Protein AF-A0AAY4CNG7-F1 (afdb_monomer_lite)

pLDDT: mean 75.47, std 15.83, range [42.84, 98.06]

Structure (mmCIF, N/CA/C/O backbone):
data_AF-A0AAY4CNG7-F1
#
_entry.id   AF-A0AAY4CNG7-F1
#
loop_
_atom_site.group_PDB
_atom_site.id
_atom_site.type_symbol
_atom_site.label_atom_id
_atom_site.label_alt_id
_atom_site.label_comp_id
_atom_site.label_asym_id
_atom_site.label_entity_id
_atom_site.label_seq_id
_atom_site.pdbx_PDB_ins_code
_atom_site.Cartn_x
_atom_site.Cartn_y
_atom_site.Cartn_z
_atom_site.occupancy
_atom_site.B_iso_or_equiv
_atom_site.auth_seq_id
_atom_site.auth_comp_id
_atom_site.auth_asym_id
_atom_site.auth_atom_id
_ato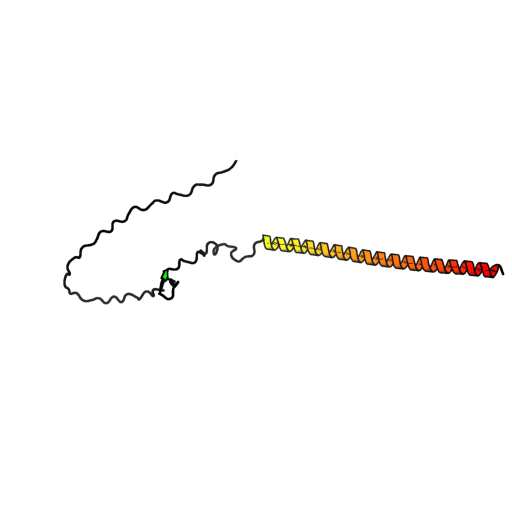m_site.pdbx_PDB_model_num
ATOM 1 N N . MET A 1 1 ? -23.372 29.325 22.671 1.00 48.62 1 MET A N 1
ATOM 2 C CA . MET A 1 1 ? -24.063 29.203 23.973 1.00 48.62 1 MET A CA 1
ATOM 3 C C . MET A 1 1 ? -23.466 28.013 24.709 1.00 48.62 1 MET A C 1
ATOM 5 O O . MET A 1 1 ? -23.531 26.915 24.176 1.00 48.62 1 MET A O 1
ATOM 9 N N . TYR A 1 2 ? -22.812 28.218 25.854 1.00 42.84 2 TYR A N 1
ATOM 10 C CA . TYR A 1 2 ? -22.235 27.122 26.646 1.00 42.84 2 TYR A CA 1
ATOM 11 C C . TYR A 1 2 ? -23.256 26.639 27.681 1.00 42.84 2 TYR A C 1
ATOM 13 O O . TYR A 1 2 ? -23.710 27.424 28.511 1.00 42.84 2 TYR A O 1
ATOM 21 N N . VAL A 1 3 ? -23.614 25.354 27.632 1.00 58.59 3 VAL A N 1
ATOM 22 C CA . VAL A 1 3 ? -24.512 24.714 28.605 1.00 58.59 3 VAL A CA 1
ATOM 23 C C . VAL A 1 3 ? -23.664 24.169 29.754 1.00 58.59 3 VAL A C 1
ATOM 25 O O . VAL A 1 3 ? -22.768 23.356 29.531 1.00 58.59 3 VAL A O 1
ATOM 28 N N . ARG A 1 4 ? -23.909 24.638 30.985 1.00 57.22 4 ARG A N 1
ATOM 29 C CA . ARG A 1 4 ? -23.216 24.124 32.177 1.00 57.22 4 ARG A CA 1
ATOM 30 C C . ARG A 1 4 ? -23.668 22.689 32.479 1.00 57.22 4 ARG A C 1
ATOM 32 O O . ARG A 1 4 ? -24.872 22.431 32.455 1.00 57.22 4 ARG A O 1
ATOM 39 N N . PRO A 1 5 ? -22.743 21.775 32.814 1.00 68.94 5 PRO A N 1
ATOM 40 C CA . PRO A 1 5 ? -23.107 20.438 33.260 1.00 68.94 5 PRO A CA 1
ATOM 41 C C . PRO A 1 5 ? -23.786 20.487 34.644 1.00 68.94 5 PRO A C 1
ATOM 43 O O . PRO A 1 5 ? -23.486 21.381 35.443 1.00 68.94 5 PRO A O 1
ATOM 46 N N . PRO A 1 6 ? -24.698 19.542 34.941 1.00 71.12 6 PRO A N 1
ATOM 47 C CA . PRO A 1 6 ? -25.401 19.493 36.218 1.00 71.12 6 PRO A CA 1
ATOM 48 C C . PRO A 1 6 ? -24.439 19.175 37.368 1.00 71.12 6 PRO A C 1
ATOM 50 O O . PRO A 1 6 ? -23.535 18.346 37.241 1.00 71.12 6 PRO A O 1
ATOM 53 N N . THR A 1 7 ? -24.642 19.837 38.506 1.00 69.06 7 THR A N 1
ATOM 54 C CA . THR A 1 7 ? -23.846 19.626 39.716 1.00 69.06 7 THR A CA 1
ATOM 55 C C . THR A 1 7 ? -24.155 18.270 40.364 1.00 69.06 7 THR A C 1
ATOM 57 O O . THR A 1 7 ? -25.315 17.855 40.415 1.00 69.06 7 THR A O 1
ATOM 60 N N . PRO A 1 8 ? -23.137 17.558 40.885 1.00 67.69 8 PRO A N 1
ATOM 61 C CA . PRO A 1 8 ? -23.344 16.296 41.585 1.00 67.69 8 PRO A CA 1
ATOM 62 C C . PRO A 1 8 ? -24.067 16.513 42.928 1.00 67.69 8 PRO A C 1
ATOM 64 O O . PRO A 1 8 ? -23.879 17.550 43.573 1.00 67.69 8 PRO A O 1
ATOM 67 N N . PRO A 1 9 ? -24.879 15.541 43.387 1.00 62.69 9 PRO A N 1
ATOM 68 C CA . PRO A 1 9 ? -25.607 15.665 44.642 1.00 62.69 9 PRO A CA 1
ATOM 69 C C . PRO A 1 9 ? -24.653 15.676 45.843 1.00 62.69 9 PRO A C 1
ATOM 71 O O . PRO A 1 9 ? -23.726 14.869 45.942 1.00 62.69 9 PRO A O 1
ATOM 74 N N . SER A 1 10 ? -24.916 16.589 46.781 1.00 56.81 10 SER A N 1
ATOM 75 C CA . SER A 1 10 ? -24.134 16.747 48.007 1.00 56.81 10 SER A CA 1
ATOM 76 C C . SER A 1 10 ? -24.206 15.492 48.886 1.00 56.81 10 SER A C 1
ATOM 78 O O . SER A 1 10 ? -25.285 14.976 49.198 1.00 56.81 10 SER A O 1
ATOM 80 N N . ARG A 1 11 ? -23.034 14.989 49.289 1.00 57.47 11 ARG A N 1
ATOM 81 C CA . ARG A 1 11 ? -22.866 13.812 50.148 1.00 57.47 11 ARG A CA 1
ATOM 82 C C . ARG A 1 11 ? -23.399 14.134 51.545 1.00 57.47 11 ARG A C 1
ATOM 84 O O . ARG A 1 11 ? -22.729 14.813 52.317 1.00 57.47 11 ARG A O 1
ATOM 91 N N . LYS A 1 12 ? -24.588 13.627 51.889 1.00 58.88 12 LYS A N 1
ATOM 92 C CA . LYS A 1 12 ? -25.125 13.728 53.256 1.00 58.88 12 LYS A CA 1
ATOM 93 C C . LYS A 1 12 ? -24.128 13.088 54.229 1.00 58.88 12 LYS A C 1
ATOM 95 O O . LYS A 1 12 ? -23.852 11.890 54.129 1.00 58.88 12 LYS A O 1
ATOM 100 N N . GLN A 1 13 ? -23.572 13.877 55.147 1.00 54.50 13 GLN A N 1
ATOM 101 C CA . GLN A 1 13 ? -22.792 13.331 56.253 1.00 54.50 13 GLN A CA 1
ATOM 102 C C . GLN A 1 13 ? -23.732 12.527 57.155 1.00 54.50 13 GLN A C 1
ATOM 104 O O . GLN A 1 13 ? -24.792 13.012 57.549 1.00 54.50 13 GLN A O 1
ATOM 109 N N . ARG A 1 14 ? -23.378 11.271 57.438 1.00 55.62 14 ARG A N 1
ATOM 110 C CA . ARG A 1 14 ? -24.100 10.471 58.432 1.00 55.62 14 ARG A CA 1
ATOM 111 C C . ARG A 1 14 ? -23.663 10.965 59.810 1.00 55.62 14 ARG A C 1
ATOM 113 O O . ARG A 1 14 ? -22.464 11.076 60.050 1.00 55.62 14 ARG A O 1
ATOM 120 N N . GLY A 1 15 ? -24.626 11.287 60.671 1.00 57.34 15 GLY A N 1
ATOM 121 C CA . GLY A 1 15 ? -24.359 11.688 62.054 1.00 57.34 15 GLY A CA 1
ATOM 122 C C . GLY A 1 15 ? -23.702 10.566 62.874 1.00 57.34 15 GLY A C 1
ATOM 123 O O . GLY A 1 15 ? -23.696 9.409 62.439 1.00 57.34 15 GLY A O 1
ATOM 124 N N . PRO A 1 16 ? -23.140 10.888 64.051 1.00 56.00 16 PRO A N 1
ATOM 125 C CA . PRO A 1 16 ? -22.419 9.924 64.872 1.00 56.00 16 PRO A CA 1
ATOM 126 C C . PRO A 1 16 ? -23.358 8.830 65.395 1.00 56.00 16 PRO A C 1
ATOM 128 O O . PRO A 1 16 ? -24.440 9.104 65.915 1.00 56.00 16 PRO A O 1
ATOM 131 N N . VAL A 1 17 ? -22.925 7.577 65.256 1.00 54.91 17 VAL A N 1
ATOM 132 C CA . VAL A 1 17 ? -23.617 6.398 65.790 1.00 54.91 17 VAL A CA 1
ATOM 133 C C . VAL A 1 17 ? -23.369 6.344 67.300 1.00 54.91 17 VAL A C 1
ATOM 135 O O . VAL A 1 17 ? -22.222 6.231 67.729 1.00 54.91 17 VAL A O 1
ATOM 138 N N . LYS A 1 18 ? -24.429 6.429 68.114 1.00 47.62 18 LYS A N 1
ATOM 139 C CA . LYS A 1 18 ? -24.338 6.191 69.562 1.00 47.62 18 LYS A CA 1
ATOM 140 C C . LYS A 1 18 ? -24.095 4.699 69.809 1.00 47.62 18 LYS A C 1
ATOM 142 O O . LYS A 1 18 ? -24.952 3.875 69.504 1.00 47.62 18 LYS A O 1
ATOM 147 N N . LEU A 1 19 ? -22.926 4.360 70.346 1.00 50.75 19 LEU A N 1
ATOM 148 C CA . LEU A 1 19 ? -22.626 3.036 70.891 1.00 50.75 19 LEU A CA 1
ATOM 149 C C . LEU A 1 19 ? -23.163 2.985 72.325 1.00 50.75 19 LEU A C 1
ATOM 151 O O . LEU A 1 19 ? -22.505 3.451 73.251 1.00 50.75 19 LEU A O 1
ATOM 155 N N . GLU A 1 20 ? -24.372 2.462 72.514 1.00 51.19 20 GLU A N 1
ATOM 156 C CA . GLU A 1 20 ? -24.859 2.140 73.857 1.00 51.19 20 GLU A CA 1
ATOM 157 C C . GLU A 1 20 ? -24.235 0.815 74.313 1.00 51.19 20 GLU A C 1
ATOM 159 O O . GLU A 1 20 ? -24.403 -0.229 73.677 1.00 51.19 20 GLU A O 1
ATOM 164 N N . ALA A 1 21 ? -23.480 0.866 75.412 1.00 52.94 21 ALA A N 1
ATOM 165 C CA . ALA A 1 21 ? -22.928 -0.310 76.067 1.00 52.94 21 ALA A CA 1
ATOM 166 C C . ALA A 1 21 ? -24.072 -1.110 76.709 1.00 52.94 21 ALA A C 1
ATOM 168 O O . ALA A 1 21 ? -24.670 -0.683 77.697 1.00 52.94 21 ALA A O 1
ATOM 169 N N . GLN A 1 22 ? -24.392 -2.275 76.143 1.00 54.41 22 GLN A N 1
ATOM 170 C CA . GLN A 1 22 ? -25.359 -3.189 76.743 1.00 54.41 22 GLN A CA 1
ATOM 171 C C . GLN A 1 22 ? -24.741 -3.837 77.985 1.00 54.41 22 GLN A C 1
ATOM 173 O O . GLN A 1 22 ? -23.853 -4.681 77.898 1.00 54.41 22 GLN A O 1
ATOM 178 N N . ILE A 1 23 ? -25.221 -3.404 79.148 1.00 46.94 23 ILE A N 1
ATOM 179 C CA . ILE A 1 23 ? -24.924 -3.967 80.465 1.00 46.94 23 ILE A CA 1
ATOM 180 C C . ILE A 1 23 ? -25.446 -5.415 80.520 1.00 46.94 23 ILE A C 1
ATOM 182 O O . ILE A 1 23 ? -26.575 -5.703 80.113 1.00 46.94 23 ILE A O 1
ATOM 186 N N . ASN A 1 24 ? -24.604 -6.324 81.017 1.00 50.66 24 ASN A N 1
ATOM 187 C CA . ASN A 1 24 ? -24.850 -7.763 81.131 1.00 50.66 24 ASN A CA 1
ATOM 188 C C . ASN A 1 24 ? -26.171 -8.082 81.861 1.00 50.66 24 ASN A C 1
ATOM 190 O O . ASN A 1 24 ? -26.365 -7.687 83.009 1.00 50.66 24 ASN A O 1
ATOM 194 N N . LYS A 1 25 ? -27.057 -8.859 81.223 1.00 55.47 25 LYS A N 1
ATOM 195 C CA . LYS A 1 25 ? -28.231 -9.473 81.874 1.00 55.47 25 LYS A CA 1
ATOM 196 C C . LYS A 1 25 ? -27.812 -10.796 82.544 1.00 55.47 25 LYS A C 1
ATOM 198 O O . LYS A 1 25 ? -27.034 -11.530 81.932 1.00 55.47 25 LYS A O 1
ATOM 203 N N . PRO A 1 26 ? -28.308 -11.144 83.748 1.00 53.81 26 PRO A N 1
ATOM 204 C CA . PRO A 1 26 ? -27.934 -12.394 84.404 1.00 53.81 26 PRO A CA 1
ATOM 205 C C . PRO A 1 26 ? -28.559 -13.619 83.722 1.00 53.81 26 PRO A C 1
ATOM 207 O O . PRO A 1 26 ? -29.651 -13.559 83.150 1.00 53.81 26 PRO A O 1
ATOM 210 N N . ALA A 1 27 ? -27.842 -14.741 83.808 1.00 53.62 27 ALA A N 1
ATOM 211 C CA . ALA A 1 27 ? -28.197 -16.022 83.211 1.00 53.62 27 ALA A CA 1
ATOM 212 C C . ALA A 1 27 ? -29.493 -16.603 83.805 1.00 53.62 27 ALA A C 1
ATOM 214 O O . ALA A 1 27 ? -29.606 -16.770 85.019 1.00 53.62 27 ALA A O 1
ATOM 215 N N . ARG A 1 28 ? -30.451 -16.979 82.947 1.00 54.09 28 ARG A N 1
ATOM 216 C CA . ARG A 1 28 ? -31.547 -17.887 83.325 1.00 54.09 28 ARG A CA 1
ATOM 217 C C . ARG A 1 28 ? -31.167 -19.322 82.961 1.00 54.09 28 ARG A C 1
ATOM 219 O O . ARG A 1 28 ? -30.835 -19.600 81.811 1.00 54.09 28 ARG A O 1
ATOM 226 N N . GLN A 1 29 ? -31.219 -20.210 83.951 1.00 54.09 29 GLN A N 1
ATOM 227 C CA . GLN A 1 29 ? -30.997 -21.650 83.812 1.00 54.09 29 GLN A CA 1
ATOM 228 C C . GLN A 1 29 ? -32.226 -22.348 83.182 1.00 54.09 29 GLN A C 1
ATOM 230 O O . GLN A 1 29 ? -33.345 -22.165 83.649 1.00 54.09 29 GLN A O 1
ATOM 235 N N . THR A 1 30 ? -31.954 -23.049 82.070 1.00 59.78 30 THR A N 1
ATOM 236 C CA . THR A 1 30 ? -32.410 -24.357 81.513 1.00 59.78 30 THR A CA 1
ATOM 237 C C . THR A 1 30 ? -33.728 -25.028 81.985 1.00 59.78 30 THR A C 1
ATOM 239 O O . THR A 1 30 ? -34.134 -24.835 83.115 1.00 59.78 30 THR A O 1
ATOM 242 N N . MET A 1 31 ? -34.436 -25.915 81.260 1.00 51.25 31 MET A N 1
ATOM 243 C CA . MET A 1 31 ? -34.091 -26.923 80.234 1.00 51.25 31 MET A CA 1
ATOM 244 C C . MET A 1 31 ? -35.297 -27.167 79.298 1.00 51.25 31 MET A C 1
ATOM 246 O O . MET A 1 31 ? -36.418 -27.335 79.769 1.00 51.25 31 MET A O 1
ATOM 250 N N . GLY A 1 32 ? -35.069 -27.291 77.991 1.00 56.50 32 GLY A N 1
ATOM 251 C CA . GLY A 1 32 ? -36.037 -27.848 77.036 1.00 56.50 32 GLY A CA 1
ATOM 252 C C . GLY A 1 32 ? -35.288 -28.628 75.951 1.00 56.50 32 GLY A C 1
ATOM 253 O O . GLY A 1 32 ? -34.130 -28.293 75.686 1.00 56.50 32 GLY A O 1
ATOM 254 N N . PRO A 1 33 ? -35.869 -29.691 75.361 1.00 52.91 33 PRO A N 1
ATOM 255 C CA . PRO A 1 33 ? -35.128 -30.586 74.480 1.00 52.91 33 PRO A CA 1
ATOM 256 C C . PRO A 1 33 ? -34.613 -29.838 73.246 1.00 52.91 33 PRO A C 1
ATOM 258 O O . PRO A 1 33 ? -35.354 -29.135 72.558 1.00 52.91 33 PRO A O 1
ATOM 261 N N . ALA A 1 34 ? -33.318 -30.001 72.971 1.00 53.03 34 ALA A N 1
ATOM 262 C CA . ALA A 1 34 ? -32.656 -29.422 71.816 1.00 53.03 34 ALA A CA 1
ATOM 263 C C . ALA A 1 34 ? -33.168 -30.087 70.531 1.00 53.03 34 ALA A C 1
ATOM 265 O O . ALA A 1 34 ? -32.700 -31.160 70.135 1.00 53.03 34 ALA A O 1
ATOM 266 N N . LEU A 1 35 ? -34.109 -29.429 69.850 1.00 53.72 35 LEU A N 1
ATOM 267 C CA . LEU A 1 35 ? -34.379 -29.704 68.445 1.00 53.72 35 LEU A CA 1
ATOM 268 C C . LEU A 1 35 ? -33.099 -29.388 67.668 1.00 53.72 35 LEU A C 1
ATOM 270 O O . LEU A 1 35 ? -32.767 -28.228 67.416 1.00 53.72 35 LEU A O 1
ATOM 274 N N . HIS A 1 36 ? -32.358 -30.437 67.318 1.00 52.16 36 HIS A N 1
ATOM 275 C CA . HIS A 1 36 ? -31.212 -30.359 66.426 1.00 52.16 36 HIS A CA 1
ATOM 276 C C . HIS A 1 36 ? -31.716 -30.003 65.024 1.00 52.16 36 HIS A C 1
ATOM 278 O O . HIS A 1 36 ? -31.838 -30.857 64.148 1.00 52.16 36 HIS A O 1
ATOM 284 N N . SER A 1 37 ? -32.019 -28.724 64.796 1.00 50.56 37 SER A N 1
ATOM 285 C CA . SER A 1 37 ? -32.100 -28.200 63.439 1.00 50.56 37 SER A CA 1
ATOM 286 C C . SER A 1 37 ? -30.683 -28.249 62.869 1.00 50.56 37 SER A C 1
ATOM 288 O O . SER A 1 37 ? -29.820 -27.429 63.186 1.00 50.56 37 SER A O 1
ATOM 290 N N . LYS A 1 38 ? -30.401 -29.280 62.068 1.00 57.88 38 LYS A N 1
ATOM 291 C CA . LYS A 1 38 ? -29.211 -29.311 61.220 1.00 57.88 38 LYS A CA 1
ATOM 292 C C . LYS A 1 38 ? -29.364 -28.172 60.212 1.00 57.88 38 LYS A C 1
ATOM 294 O O . LYS A 1 38 ? -29.970 -28.345 59.160 1.00 57.88 38 LYS A O 1
ATOM 299 N N . LYS A 1 39 ? -28.870 -26.981 60.560 1.00 54.25 39 LYS A N 1
ATOM 300 C CA . LYS A 1 39 ? -28.700 -25.884 59.604 1.00 54.25 39 LYS A CA 1
ATOM 301 C C . LYS A 1 39 ? -27.784 -26.401 58.488 1.00 54.25 39 LYS A C 1
ATOM 303 O O . LYS A 1 39 ? -26.716 -26.923 58.816 1.00 54.25 39 LYS A O 1
ATOM 308 N N . PRO A 1 40 ? -28.162 -26.301 57.202 1.00 53.03 40 PRO A N 1
ATOM 309 C CA . PRO A 1 40 ? -27.252 -26.658 56.126 1.00 53.03 40 PRO A CA 1
ATOM 310 C C . PRO A 1 40 ? -26.022 -25.756 56.237 1.00 53.03 40 PRO A C 1
ATOM 312 O O . PRO A 1 40 ? -26.147 -24.536 56.359 1.00 53.03 40 PRO A O 1
ATOM 315 N N . ALA A 1 41 ? -24.838 -26.366 56.260 1.00 59.25 41 ALA A N 1
ATOM 316 C CA . ALA A 1 41 ? -23.577 -25.647 56.2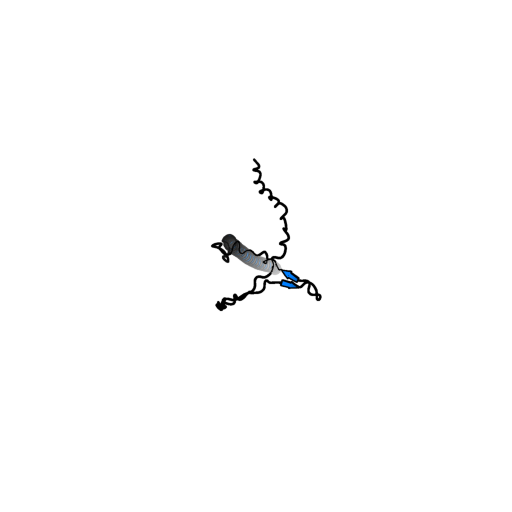61 1.00 59.25 41 ALA A CA 1
ATOM 317 C C . ALA A 1 41 ? -23.489 -24.829 54.966 1.00 59.25 41 ALA A C 1
ATOM 319 O O . ALA A 1 41 ? -23.168 -25.353 53.902 1.00 59.25 41 ALA A O 1
ATOM 320 N N . LEU A 1 42 ? -23.824 -23.540 55.048 1.00 61.12 42 LEU A N 1
ATOM 321 C CA . LEU A 1 42 ? -23.506 -22.567 54.014 1.00 61.12 42 LEU A CA 1
ATOM 322 C C . LEU A 1 42 ? -21.991 -22.620 53.823 1.00 61.12 42 LEU A C 1
ATOM 324 O O . LEU A 1 42 ? -21.238 -22.290 54.739 1.00 61.12 42 LEU A O 1
ATOM 328 N N . SER A 1 43 ? -21.537 -23.082 52.658 1.00 58.91 43 SER A N 1
ATOM 329 C CA . SER A 1 43 ? -20.124 -23.036 52.297 1.00 58.91 43 SER A CA 1
ATOM 330 C C . SER A 1 43 ? -19.716 -21.566 52.181 1.00 58.91 43 SER A C 1
ATOM 332 O O . SER A 1 43 ? -19.896 -20.938 51.134 1.00 58.91 43 SER A O 1
ATOM 334 N N . TYR A 1 44 ? -19.216 -20.986 53.268 1.00 65.19 44 TYR A N 1
ATOM 335 C CA . TYR A 1 44 ? -18.644 -19.649 53.255 1.00 65.19 44 TYR A CA 1
ATOM 336 C C . TYR A 1 44 ? -17.356 -19.701 52.438 1.00 65.19 44 TYR A C 1
ATOM 338 O O . TYR A 1 44 ? -16.315 -20.143 52.920 1.00 65.19 44 TYR A O 1
ATOM 346 N N . LYS A 1 45 ? -17.429 -19.274 51.173 1.00 73.44 45 LYS A N 1
ATOM 347 C CA . LYS A 1 45 ? -16.218 -18.975 50.409 1.00 73.44 45 LYS A CA 1
ATOM 348 C C . LYS A 1 45 ? -15.530 -17.799 51.112 1.00 73.44 45 LYS A C 1
ATOM 350 O O . LYS A 1 45 ? -16.198 -16.788 51.338 1.00 73.44 45 LYS A O 1
ATOM 355 N N . PRO A 1 46 ? -14.254 -17.924 51.512 1.00 71.25 46 PRO A N 1
ATOM 356 C CA . PRO A 1 46 ? -13.565 -16.837 52.187 1.00 71.25 46 PRO A CA 1
ATOM 357 C C . PRO A 1 46 ? -13.445 -15.644 51.238 1.00 71.25 46 PRO A C 1
ATOM 359 O O . PRO A 1 46 ? -13.191 -15.817 50.043 1.00 71.25 46 PRO A O 1
ATOM 362 N N . ASN A 1 47 ? -13.619 -14.437 51.774 1.00 70.88 47 ASN A N 1
ATOM 363 C CA . ASN A 1 47 ? -13.348 -13.224 51.012 1.00 70.88 47 ASN A CA 1
ATOM 364 C C . ASN A 1 47 ? -11.876 -13.234 50.564 1.00 70.88 47 ASN A C 1
ATOM 366 O O . ASN A 1 47 ? -11.013 -13.648 51.346 1.00 70.88 47 ASN A O 1
ATOM 370 N N . PRO A 1 48 ? -11.569 -12.792 49.336 1.00 71.69 48 PRO A N 1
ATOM 371 C CA . PRO A 1 48 ? -10.192 -12.666 48.888 1.00 71.69 48 PRO A CA 1
ATOM 372 C C . PRO A 1 48 ? -9.459 -11.655 49.779 1.00 71.69 48 PRO A C 1
ATOM 374 O O . PRO A 1 48 ? -9.899 -10.521 49.966 1.00 71.69 48 PRO A O 1
ATOM 377 N N . ILE A 1 49 ? -8.351 -12.091 50.372 1.00 75.88 49 ILE A N 1
ATOM 378 C CA . ILE A 1 49 ? -7.543 -11.298 51.299 1.00 75.88 49 ILE A CA 1
ATOM 379 C C . ILE A 1 49 ? -6.141 -11.177 50.714 1.00 75.88 49 ILE A C 1
ATOM 381 O O . ILE A 1 49 ? -5.501 -12.187 50.420 1.00 75.88 49 ILE A O 1
ATOM 385 N N . GLN A 1 50 ? -5.656 -9.946 50.582 1.00 72.69 50 GLN A N 1
ATOM 386 C CA . GLN A 1 50 ? -4.275 -9.672 50.211 1.00 72.69 50 GLN A CA 1
ATOM 387 C C . GLN A 1 50 ? -3.419 -9.587 51.478 1.00 72.69 50 GLN A C 1
ATOM 389 O O . GLN A 1 50 ? -3.770 -8.882 52.428 1.00 72.69 50 GLN A O 1
ATOM 394 N N . VAL A 1 51 ? -2.298 -10.308 51.492 1.00 79.88 51 VAL A N 1
ATOM 395 C CA . VAL A 1 51 ? -1.299 -10.254 52.568 1.00 79.88 51 VAL A CA 1
ATOM 396 C C . VAL A 1 51 ? -0.133 -9.394 52.085 1.00 79.88 51 VAL A C 1
ATOM 398 O O . VAL A 1 51 ? 0.469 -9.719 51.064 1.00 79.88 51 VAL A O 1
ATOM 401 N N . TYR A 1 52 ? 0.173 -8.298 52.783 1.00 72.25 52 TYR A N 1
ATOM 402 C CA . TYR A 1 52 ? 1.249 -7.375 52.379 1.00 72.25 52 TYR A CA 1
ATOM 403 C C . TYR A 1 52 ? 2.603 -7.744 52.980 1.00 72.25 52 TYR A C 1
ATOM 405 O O . TYR A 1 52 ? 3.637 -7.558 52.344 1.00 72.25 52 TYR A O 1
ATOM 413 N N . THR A 1 53 ? 2.596 -8.279 54.200 1.00 74.62 53 THR A N 1
ATOM 414 C CA . THR A 1 53 ? 3.809 -8.471 54.999 1.00 74.62 53 THR A CA 1
ATOM 415 C C . THR A 1 53 ? 3.906 -9.917 55.472 1.00 74.62 53 THR A C 1
ATOM 417 O O . THR A 1 53 ? 2.895 -10.538 55.806 1.00 74.62 53 THR A O 1
ATOM 420 N N . ARG A 1 54 ? 5.133 -10.444 55.607 1.00 73.88 54 ARG A N 1
ATOM 421 C CA . ARG A 1 54 ? 5.396 -11.768 56.214 1.00 73.88 54 ARG A CA 1
ATOM 422 C C . ARG A 1 54 ? 4.850 -11.882 57.652 1.00 73.88 54 ARG A C 1
ATOM 424 O O . ARG A 1 54 ? 4.606 -12.986 58.123 1.00 73.88 54 ARG A O 1
ATOM 431 N N . ASN A 1 55 ? 4.595 -10.741 58.298 1.00 72.19 55 ASN A N 1
ATOM 432 C CA . ASN A 1 55 ? 4.023 -10.613 59.640 1.00 72.19 55 ASN A CA 1
ATOM 433 C C . ASN A 1 55 ? 2.488 -10.757 59.683 1.00 72.19 55 ASN A C 1
ATOM 435 O O . ASN A 1 55 ? 1.903 -10.694 60.759 1.00 72.19 55 ASN A O 1
ATOM 439 N N . GLY A 1 56 ? 1.829 -10.981 58.541 1.00 77.31 56 GLY A N 1
ATOM 440 C CA . GLY A 1 56 ? 0.408 -11.329 58.505 1.00 77.31 56 GLY A CA 1
ATOM 441 C C . GLY A 1 56 ? -0.557 -10.149 58.394 1.00 77.31 56 GLY A C 1
ATOM 442 O O . GLY A 1 56 ? -1.754 -10.352 58.599 1.00 77.31 56 GLY A O 1
ATOM 443 N N . ASP A 1 57 ? -0.080 -8.956 58.025 1.00 80.69 57 ASP A N 1
ATOM 444 C CA . ASP A 1 57 ? -0.957 -7.825 57.711 1.00 80.69 57 ASP A CA 1
ATOM 445 C C . ASP A 1 57 ? -1.831 -8.159 56.500 1.00 80.69 57 ASP A C 1
ATOM 447 O O . ASP A 1 57 ? -1.340 -8.399 55.391 1.00 80.69 57 ASP A O 1
ATOM 451 N N . LYS A 1 58 ? -3.143 -8.179 56.732 1.00 84.38 58 LYS A N 1
ATOM 452 C CA . LYS A 1 58 ? -4.172 -8.607 55.784 1.00 84.38 58 LYS A CA 1
ATOM 453 C C . LYS A 1 58 ? -5.107 -7.446 55.475 1.00 84.38 58 LYS A C 1
ATOM 455 O O . LYS A 1 58 ? -5.631 -6.826 56.398 1.00 84.38 58 LYS A O 1
ATOM 460 N N . ARG A 1 59 ? -5.381 -7.188 54.195 1.00 75.50 59 ARG A N 1
ATOM 461 C CA . ARG A 1 59 ? -6.523 -6.353 53.785 1.00 75.50 59 ARG A CA 1
ATOM 462 C C . ARG A 1 59 ? -7.491 -7.173 52.954 1.00 75.50 59 ARG A C 1
ATOM 464 O O . ARG A 1 59 ? -7.079 -7.989 52.131 1.00 75.50 59 ARG A O 1
ATOM 471 N N . ILE A 1 60 ? -8.778 -6.955 53.197 1.00 73.88 60 ILE A N 1
ATOM 472 C CA . ILE A 1 60 ? -9.836 -7.473 52.331 1.00 73.88 60 ILE A CA 1
ATOM 473 C C . ILE A 1 60 ? -9.638 -6.800 50.976 1.00 73.88 60 ILE A C 1
ATOM 475 O O . ILE A 1 60 ? -9.500 -5.579 50.915 1.00 73.88 60 ILE A O 1
ATOM 479 N N . MET A 1 61 ? -9.523 -7.603 49.923 1.00 69.81 61 MET A N 1
ATOM 480 C CA . MET A 1 61 ? -9.325 -7.076 48.584 1.00 69.81 61 MET A CA 1
ATOM 481 C C . MET A 1 61 ? -10.672 -6.572 48.075 1.00 69.81 61 MET A C 1
ATOM 483 O O . MET A 1 61 ? -11.652 -7.317 48.095 1.00 69.81 61 MET A O 1
ATOM 487 N N . ASP A 1 62 ? -10.719 -5.312 47.649 1.00 68.06 62 ASP A N 1
ATOM 488 C CA . ASP A 1 62 ? -11.893 -4.783 46.966 1.00 68.06 62 ASP A CA 1
ATOM 489 C C . ASP A 1 62 ? -12.093 -5.552 45.652 1.00 68.06 62 ASP A C 1
ATOM 491 O O . ASP A 1 62 ? -11.122 -5.963 45.001 1.00 68.06 62 ASP A O 1
ATOM 495 N N . ASP A 1 63 ? -13.350 -5.749 45.244 1.00 66.75 63 ASP A N 1
ATOM 496 C CA . ASP A 1 63 ? -13.660 -6.255 43.908 1.00 66.75 63 ASP A CA 1
ATOM 497 C C . ASP A 1 63 ? -12.871 -5.416 42.896 1.00 66.75 63 ASP A C 1
ATOM 499 O O . ASP A 1 63 ? -12.867 -4.194 43.010 1.00 66.75 63 ASP A O 1
ATOM 503 N N . SER A 1 64 ? -12.192 -6.068 41.943 1.00 66.50 64 SER A N 1
ATOM 504 C CA . SER A 1 64 ? -11.140 -5.542 41.037 1.00 66.50 64 SER A CA 1
ATOM 505 C C . SER A 1 64 ? -11.405 -4.231 40.260 1.00 66.50 64 SER A C 1
ATOM 507 O O . SER A 1 64 ? -10.672 -3.906 39.330 1.00 66.50 64 SER A O 1
ATOM 509 N N . GLY A 1 65 ? -12.476 -3.487 40.538 1.00 64.06 65 GLY A N 1
ATOM 510 C CA . GLY A 1 65 ? -12.895 -2.271 39.845 1.00 64.06 65 GLY A CA 1
ATOM 511 C C . GLY A 1 65 ? -13.415 -2.549 38.437 1.00 64.06 65 GLY A C 1
ATOM 512 O O . GLY A 1 65 ? -14.096 -1.709 37.845 1.00 64.06 65 GLY A O 1
ATOM 513 N N . LEU A 1 66 ? -13.157 -3.753 37.918 1.00 64.69 66 LEU A N 1
ATOM 514 C CA . LEU A 1 66 ? -13.602 -4.252 36.635 1.00 64.69 66 LEU A CA 1
ATOM 515 C C . LEU A 1 66 ? -15.072 -4.662 36.718 1.00 64.69 66 LEU A C 1
ATOM 517 O O . LEU A 1 66 ? -15.456 -5.829 36.647 1.00 64.69 66 LEU A O 1
ATOM 521 N N . ILE A 1 67 ? -15.925 -3.656 36.878 1.00 65.19 67 ILE A N 1
ATOM 522 C CA . ILE A 1 67 ? -17.361 -3.823 36.727 1.00 65.19 67 ILE A CA 1
ATOM 523 C C . ILE A 1 67 ? -17.602 -4.130 35.252 1.00 65.19 67 ILE A C 1
ATOM 525 O O . ILE A 1 67 ? -17.216 -3.356 34.373 1.00 65.19 67 ILE A O 1
ATOM 529 N N . ARG A 1 68 ? -18.273 -5.250 34.979 1.00 68.75 68 ARG A N 1
ATOM 530 C CA . ARG A 1 68 ? -18.780 -5.636 33.657 1.00 68.75 68 ARG A CA 1
ATOM 531 C C . ARG A 1 68 ? -19.862 -4.647 33.179 1.00 68.75 68 ARG A C 1
ATOM 533 O O . ARG A 1 68 ? -21.018 -5.015 33.031 1.00 68.75 68 ARG A O 1
ATOM 540 N N . LYS A 1 69 ? -19.506 -3.378 32.950 1.00 68.25 69 LYS A N 1
ATOM 541 C CA . LYS A 1 69 ? -20.431 -2.305 32.538 1.00 68.25 69 LYS A CA 1
ATOM 542 C C . LYS A 1 69 ? -20.949 -2.500 31.114 1.00 68.25 69 LYS A C 1
ATOM 544 O O . LYS A 1 69 ? -22.067 -2.106 30.815 1.00 68.25 69 LYS A O 1
ATOM 549 N N . TYR A 1 70 ? -20.149 -3.133 30.255 1.00 70.94 70 TYR A N 1
ATOM 550 C CA . TYR A 1 70 ? -20.443 -3.279 28.826 1.00 70.94 70 TYR A CA 1
ATOM 551 C C . TYR A 1 70 ? -20.550 -4.732 28.359 1.00 70.94 70 TYR A C 1
ATOM 553 O O . TYR A 1 70 ? -20.596 -4.974 27.161 1.00 70.94 70 TYR A O 1
ATOM 561 N N . VAL A 1 71 ? -20.616 -5.705 29.274 1.00 77.88 71 VAL A N 1
ATOM 562 C CA . VAL A 1 71 ? -20.747 -7.126 28.888 1.00 77.88 71 VAL A CA 1
ATOM 563 C C . VAL A 1 71 ? -22.097 -7.418 28.233 1.00 77.88 71 VAL A C 1
ATOM 565 O O . VAL A 1 71 ? -22.187 -8.301 27.392 1.00 77.88 71 VAL A O 1
ATOM 568 N N . TYR A 1 72 ? -23.124 -6.630 28.551 1.00 83.19 72 TYR A N 1
ATOM 569 C CA . TYR A 1 72 ? -24.446 -6.722 27.925 1.00 83.19 72 TYR A CA 1
ATOM 570 C C . TYR A 1 72 ? -24.605 -5.817 26.697 1.00 83.19 72 TYR A C 1
ATOM 572 O O . TYR A 1 72 ? -25.714 -5.652 26.193 1.00 83.19 72 TYR A O 1
ATOM 580 N N . LYS A 1 73 ? -23.522 -5.194 26.213 1.00 88.50 73 LYS A N 1
ATOM 581 C CA . LYS A 1 73 ? -23.585 -4.402 24.984 1.00 88.50 73 LYS A CA 1
ATOM 582 C C . LYS A 1 73 ? -23.850 -5.363 23.805 1.00 88.50 73 LYS A C 1
ATOM 584 O O . LYS A 1 73 ? -23.168 -6.381 23.708 1.00 88.50 73 LYS A O 1
ATOM 589 N N . PRO A 1 74 ? -24.797 -5.082 22.895 1.00 88.19 74 PRO A N 1
ATOM 590 C CA . PRO A 1 74 ? -25.156 -6.003 21.802 1.00 88.19 74 PRO A CA 1
ATOM 591 C C . PRO A 1 74 ? -24.019 -6.278 20.799 1.00 88.19 74 PRO A C 1
ATOM 593 O O . PRO A 1 74 ? -24.034 -7.270 20.061 1.00 88.19 74 PRO A O 1
ATOM 596 N N . ASP A 1 75 ? -23.039 -5.383 20.745 1.00 85.81 75 ASP A N 1
ATOM 597 C CA . ASP A 1 75 ? -21.819 -5.455 19.946 1.00 85.81 75 ASP A CA 1
ATOM 598 C C . ASP A 1 75 ? -20.572 -5.745 20.797 1.00 85.81 75 ASP A C 1
ATOM 600 O O . ASP A 1 75 ? -19.450 -5.571 20.327 1.00 85.81 75 ASP A O 1
ATOM 604 N N . TYR A 1 76 ? -20.741 -6.219 22.038 1.00 86.88 76 TYR A N 1
ATOM 605 C CA . TYR A 1 76 ? -19.622 -6.684 22.852 1.00 86.88 76 TYR A CA 1
ATOM 606 C C . TYR A 1 76 ? -18.885 -7.824 22.135 1.00 86.88 76 TYR A C 1
ATOM 608 O O . TYR A 1 76 ? -19.492 -8.808 21.716 1.00 86.88 76 TYR A O 1
ATOM 616 N N 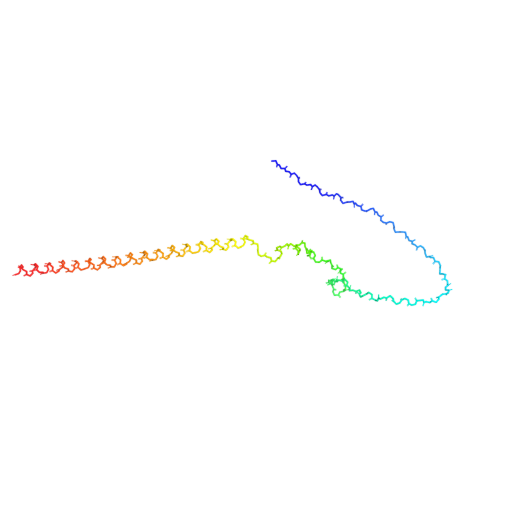. GLY A 1 77 ? -17.574 -7.661 21.945 1.00 86.12 77 GLY A N 1
ATOM 617 C CA . GLY A 1 77 ? -16.734 -8.597 21.192 1.00 86.12 77 GLY A CA 1
ATOM 618 C C . GLY A 1 77 ? -16.857 -8.511 19.664 1.00 86.12 77 GLY A C 1
ATOM 619 O O . GLY A 1 77 ? -16.104 -9.191 18.973 1.00 86.12 77 GLY A O 1
ATOM 620 N N . LYS A 1 78 ? -17.748 -7.675 19.112 1.00 90.69 78 LYS A N 1
ATOM 621 C CA . LYS A 1 78 ? -17.849 -7.463 17.660 1.00 90.69 78 LYS A CA 1
ATOM 622 C C . LYS A 1 78 ? -16.908 -6.349 17.216 1.00 90.69 78 LYS A C 1
ATOM 624 O O . LYS A 1 78 ? -16.794 -5.312 17.869 1.00 90.69 78 LYS A O 1
ATOM 629 N N . THR A 1 79 ? -16.264 -6.538 16.069 1.00 89.38 79 THR A N 1
ATOM 630 C CA . THR A 1 79 ? -15.438 -5.499 15.452 1.00 89.38 79 THR A CA 1
ATOM 631 C C . THR A 1 79 ? -16.324 -4.333 14.995 1.00 89.38 79 THR A C 1
ATOM 633 O O . THR A 1 79 ? -17.298 -4.555 14.271 1.00 89.38 79 THR A O 1
ATOM 636 N N . PRO A 1 80 ? -16.027 -3.084 15.395 1.00 91.62 80 PRO A N 1
ATOM 637 C CA . PRO A 1 80 ? -16.831 -1.937 15.000 1.00 91.62 80 PRO A CA 1
ATOM 638 C C . PRO A 1 80 ? -16.699 -1.648 13.500 1.00 91.62 80 PRO A C 1
ATOM 640 O O . PRO A 1 80 ? -15.636 -1.815 12.902 1.00 91.62 80 PRO A O 1
ATOM 643 N N . LYS A 1 81 ? -17.787 -1.154 12.896 1.00 88.62 81 LYS A N 1
ATOM 644 C CA . LYS A 1 81 ? -17.884 -0.907 11.445 1.00 88.62 81 LYS A CA 1
ATOM 645 C C . LYS A 1 81 ? -16.803 0.038 10.909 1.00 88.62 81 LYS A C 1
ATOM 647 O O . LYS A 1 81 ? -16.365 -0.132 9.780 1.00 88.62 81 LYS A O 1
ATOM 652 N N . CYS A 1 82 ? -16.343 0.994 11.718 1.00 83.50 82 CYS A N 1
ATOM 653 C CA . CYS A 1 82 ? -15.284 1.929 11.329 1.00 83.50 82 CYS A CA 1
ATOM 654 C C . CYS A 1 82 ? -13.948 1.234 11.021 1.00 83.50 82 CYS A C 1
ATOM 656 O O . CYS A 1 82 ? -13.211 1.691 10.155 1.00 83.50 82 CYS A O 1
ATOM 658 N N . VAL A 1 83 ? -13.651 0.113 11.686 1.00 86.19 83 VAL A N 1
ATOM 659 C CA . VAL A 1 83 ? -12.432 -0.668 11.432 1.00 86.19 83 VAL A CA 1
ATOM 660 C C . VAL A 1 83 ? -12.533 -1.399 10.097 1.00 86.19 83 VAL A C 1
ATOM 662 O O . VAL A 1 83 ? -11.547 -1.466 9.374 1.00 86.19 83 VAL A O 1
ATOM 665 N N . LEU A 1 84 ? -13.720 -1.909 9.756 1.00 85.75 84 LEU A N 1
ATOM 666 C CA . LEU A 1 84 ? -13.965 -2.539 8.458 1.00 85.75 84 LEU A CA 1
ATOM 667 C C . LEU A 1 84 ? -13.880 -1.508 7.330 1.00 85.75 84 LEU A C 1
ATOM 669 O O . LEU A 1 84 ? -13.140 -1.722 6.381 1.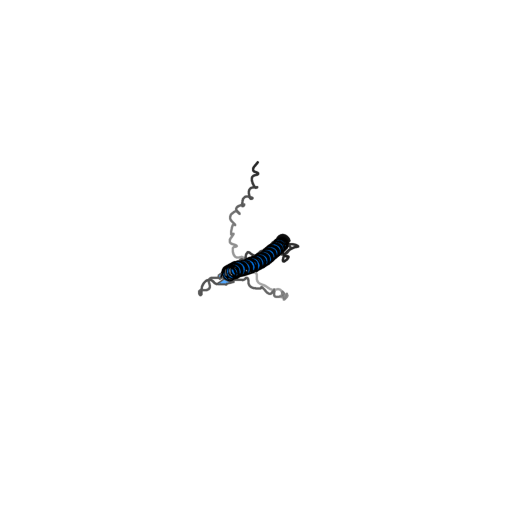00 85.75 84 LEU A O 1
ATOM 673 N N . LEU A 1 85 ? -14.556 -0.365 7.477 1.00 85.88 85 LEU A N 1
ATOM 674 C CA . LEU A 1 85 ? -14.538 0.714 6.484 1.00 85.88 85 LEU A CA 1
ATOM 675 C C . LEU A 1 85 ? -13.114 1.203 6.186 1.00 85.88 85 LEU A C 1
ATOM 677 O O . LEU A 1 85 ? -12.764 1.411 5.033 1.00 85.88 85 LEU A O 1
ATOM 681 N N . LYS A 1 86 ? -12.277 1.337 7.222 1.00 82.81 86 LYS A N 1
ATOM 682 C CA . LYS A 1 86 ? -10.878 1.738 7.052 1.00 82.81 86 LYS A CA 1
ATOM 683 C C . LYS A 1 86 ? -10.067 0.733 6.227 1.00 82.81 86 LYS A C 1
ATOM 685 O O . LYS A 1 86 ? -9.184 1.162 5.502 1.00 82.81 86 LYS A O 1
ATOM 690 N N . LYS A 1 87 ? -10.338 -0.572 6.345 1.00 78.44 87 LYS A N 1
ATOM 691 C CA . LYS A 1 87 ? -9.644 -1.590 5.540 1.00 78.44 87 LYS A CA 1
ATOM 692 C C . LYS A 1 87 ? -10.004 -1.468 4.065 1.00 78.44 87 LYS A C 1
ATOM 694 O O . LYS A 1 87 ? -9.106 -1.316 3.262 1.00 78.44 87 LYS A O 1
ATOM 699 N N . TYR A 1 88 ? -11.299 -1.408 3.752 1.00 77.62 88 TYR A N 1
ATOM 700 C CA . TYR A 1 88 ? -11.761 -1.259 2.369 1.00 77.62 88 TYR A CA 1
ATOM 701 C C . TYR A 1 88 ? -11.172 -0.026 1.675 1.00 77.62 88 TYR A C 1
ATOM 703 O O . TYR A 1 88 ? -10.711 -0.132 0.549 1.00 77.62 88 TYR A O 1
ATOM 711 N N . LEU A 1 89 ? -11.130 1.120 2.365 1.00 77.75 89 LEU A N 1
ATOM 712 C CA . LEU A 1 89 ? -10.542 2.340 1.803 1.00 77.75 89 LEU A CA 1
ATOM 713 C C . LEU A 1 89 ? -9.029 2.214 1.557 1.00 77.75 89 LEU A C 1
ATOM 715 O O . LEU A 1 89 ? -8.527 2.744 0.576 1.00 77.75 89 LEU A O 1
ATOM 719 N N . LEU A 1 90 ? -8.302 1.517 2.437 1.00 78.12 90 LEU A N 1
ATOM 720 C CA . LEU A 1 90 ? -6.871 1.271 2.239 1.00 78.12 90 LEU A CA 1
ATOM 721 C C . LEU A 1 90 ? -6.615 0.283 1.094 1.00 78.12 90 LEU A C 1
ATOM 723 O O . LEU A 1 90 ? -5.670 0.480 0.339 1.00 78.12 90 LEU A O 1
ATOM 727 N N . ASP A 1 91 ? -7.457 -0.741 0.953 1.00 77.38 91 ASP A N 1
ATOM 728 C CA . ASP A 1 91 ? -7.340 -1.735 -0.116 1.00 77.38 91 ASP A CA 1
ATOM 729 C C . ASP A 1 91 ? -7.600 -1.095 -1.500 1.00 77.38 91 ASP A C 1
ATOM 731 O O . ASP A 1 91 ? -6.869 -1.369 -2.453 1.00 77.38 91 ASP A O 1
ATOM 735 N N . GLU A 1 92 ? -8.586 -0.191 -1.612 1.00 75.69 92 GLU A N 1
ATOM 736 C CA . GLU A 1 92 ? -8.846 0.585 -2.840 1.00 75.69 92 GLU A CA 1
ATOM 737 C C . GLU A 1 92 ? -7.659 1.494 -3.211 1.00 75.69 92 GLU A C 1
ATOM 739 O O . GLU A 1 92 ? -7.214 1.498 -4.363 1.00 75.69 92 GLU A O 1
ATOM 744 N N . ASP A 1 93 ? -7.096 2.214 -2.234 1.00 80.88 93 ASP A N 1
ATOM 745 C CA . ASP A 1 93 ? -5.924 3.073 -2.447 1.00 80.88 93 ASP A CA 1
ATOM 746 C C . ASP A 1 93 ? -4.683 2.264 -2.876 1.00 80.88 93 ASP A C 1
ATOM 748 O O . ASP A 1 93 ? -3.887 2.724 -3.704 1.00 80.88 93 ASP A O 1
ATOM 752 N N . GLU A 1 94 ? -4.495 1.059 -2.330 1.00 83.56 94 GLU A N 1
ATOM 753 C CA . GLU A 1 94 ? -3.384 0.176 -2.695 1.00 83.56 94 GLU A CA 1
ATOM 754 C C . GLU A 1 94 ? -3.517 -0.370 -4.119 1.00 83.56 94 GLU A C 1
ATOM 756 O O . GLU A 1 94 ? -2.535 -0.335 -4.870 1.00 83.56 94 GLU A O 1
ATOM 761 N N . GLU A 1 95 ? -4.708 -0.819 -4.528 1.00 86.06 95 GLU A N 1
ATOM 762 C CA . GLU A 1 95 ? -4.944 -1.259 -5.906 1.00 86.06 95 GLU A CA 1
ATOM 763 C C . GLU A 1 95 ? -4.687 -0.142 -6.919 1.00 86.06 95 GLU A C 1
ATOM 765 O O . GLU A 1 95 ? -4.035 -0.360 -7.946 1.00 86.06 95 GLU A O 1
ATOM 770 N N . ASP A 1 96 ? -5.189 1.060 -6.648 1.00 88.00 96 ASP A N 1
ATOM 771 C CA . ASP A 1 96 ? -5.013 2.199 -7.543 1.00 88.00 96 ASP A CA 1
ATOM 772 C C . ASP A 1 96 ? -3.553 2.646 -7.617 1.00 88.00 96 ASP A C 1
ATOM 774 O O . ASP A 1 96 ? -3.066 3.012 -8.694 1.00 88.00 96 ASP A O 1
ATOM 778 N N . ARG A 1 97 ? -2.815 2.569 -6.502 1.00 89.56 97 ARG A N 1
ATOM 779 C CA . ARG A 1 97 ? -1.368 2.812 -6.498 1.00 89.56 97 ARG A CA 1
ATOM 780 C C . ARG A 1 97 ? -0.635 1.787 -7.362 1.00 89.56 97 ARG A C 1
ATOM 782 O O . ARG A 1 97 ? 0.156 2.180 -8.218 1.00 89.56 97 ARG A O 1
ATOM 789 N N . LEU A 1 98 ? -0.939 0.500 -7.193 1.00 92.06 98 LEU A N 1
ATOM 790 C CA . LEU A 1 98 ? -0.338 -0.591 -7.968 1.00 92.06 98 LEU A CA 1
ATOM 791 C C . LEU A 1 98 ? -0.608 -0.445 -9.471 1.00 92.06 98 LEU A C 1
ATOM 793 O O . LEU A 1 98 ? 0.306 -0.615 -10.278 1.00 92.06 98 LEU A O 1
ATOM 797 N N . LYS A 1 99 ? -1.833 -0.071 -9.861 1.00 92.62 99 LYS A N 1
ATOM 798 C CA . LYS A 1 99 ? -2.190 0.186 -11.269 1.00 92.62 99 LYS A CA 1
ATOM 799 C C . LYS A 1 99 ? -1.375 1.338 -11.860 1.00 92.62 99 LYS A C 1
ATOM 801 O O . LYS A 1 99 ? -0.894 1.222 -12.986 1.00 92.62 99 LYS A O 1
ATOM 806 N N . ARG A 1 100 ? -1.183 2.433 -11.112 1.00 93.44 100 ARG A N 1
ATOM 807 C CA . ARG A 1 100 ? -0.359 3.572 -11.561 1.00 93.44 100 ARG A CA 1
ATOM 808 C C . ARG A 1 100 ? 1.114 3.197 -11.693 1.00 93.44 100 ARG A C 1
ATOM 810 O O . ARG A 1 100 ? 1.727 3.547 -12.695 1.00 93.44 100 ARG A O 1
ATOM 817 N N . GLU A 1 101 ? 1.665 2.470 -10.724 1.00 93.94 101 GLU A N 1
ATOM 818 C CA . GLU A 1 101 ? 3.057 2.001 -10.769 1.00 93.94 101 GLU A CA 1
ATOM 819 C C . GLU A 1 101 ? 3.296 1.063 -11.963 1.00 93.94 101 GLU A C 1
ATOM 821 O O . GLU A 1 101 ? 4.288 1.204 -12.677 1.00 93.94 101 GLU A O 1
ATOM 826 N N . ALA A 1 102 ? 2.368 0.138 -12.225 1.00 94.81 102 ALA A N 1
ATOM 827 C CA . ALA A 1 102 ? 2.439 -0.748 -13.383 1.00 94.81 102 ALA A CA 1
ATOM 828 C C . ALA A 1 102 ? 2.364 0.024 -14.710 1.00 94.81 102 ALA A C 1
ATOM 830 O O . ALA A 1 102 ? 3.139 -0.254 -15.623 1.00 94.81 102 ALA A O 1
ATOM 831 N N . ALA A 1 103 ? 1.474 1.018 -14.807 1.00 95.50 103 ALA A N 1
ATOM 832 C CA . ALA A 1 103 ? 1.359 1.862 -15.994 1.00 95.50 103 ALA A CA 1
ATOM 833 C C . ALA A 1 103 ? 2.637 2.679 -16.252 1.00 95.50 103 ALA A C 1
ATOM 835 O O . ALA A 1 103 ? 3.084 2.762 -17.393 1.00 95.50 103 ALA A O 1
ATOM 836 N N . GLN A 1 104 ? 3.255 3.230 -15.202 1.00 95.81 104 GLN A N 1
ATOM 837 C CA . GLN A 1 104 ? 4.517 3.965 -15.320 1.00 95.81 104 GLN A CA 1
ATOM 838 C C . GLN A 1 104 ? 5.659 3.075 -15.811 1.00 95.81 104 GLN A C 1
ATOM 840 O O . GLN A 1 104 ? 6.358 3.456 -16.744 1.00 95.81 104 GLN A O 1
ATOM 845 N N . LYS A 1 105 ? 5.815 1.872 -15.246 1.00 95.38 105 LYS A N 1
ATOM 846 C CA . LYS A 1 105 ? 6.846 0.924 -15.701 1.00 95.38 105 LYS A CA 1
ATOM 847 C C . LYS A 1 105 ? 6.643 0.506 -17.153 1.00 95.38 105 LYS A C 1
ATOM 849 O O . LYS A 1 105 ? 7.598 0.468 -17.918 1.00 95.38 105 LYS A O 1
ATOM 854 N N . ALA A 1 106 ? 5.398 0.243 -17.550 1.00 95.88 106 ALA A N 1
ATOM 855 C CA . ALA A 1 106 ? 5.085 -0.083 -18.938 1.00 95.88 106 ALA A CA 1
ATOM 856 C C . ALA A 1 106 ? 5.436 1.071 -19.891 1.00 95.88 106 ALA A C 1
ATOM 858 O O . ALA A 1 106 ? 5.925 0.834 -20.995 1.00 95.88 106 ALA A O 1
ATOM 859 N N . GLN A 1 107 ? 5.212 2.319 -19.470 1.00 96.31 107 GLN A N 1
ATOM 860 C CA . GLN A 1 107 ? 5.601 3.490 -20.250 1.00 96.31 107 GLN A CA 1
ATOM 861 C C . GLN A 1 107 ? 7.128 3.623 -20.351 1.00 96.31 107 GLN A C 1
ATOM 863 O O . GLN A 1 107 ? 7.648 3.828 -21.446 1.00 96.31 107 GLN A O 1
ATOM 868 N N . GLU A 1 108 ? 7.846 3.444 -19.243 1.00 96.44 108 GLU A N 1
ATOM 86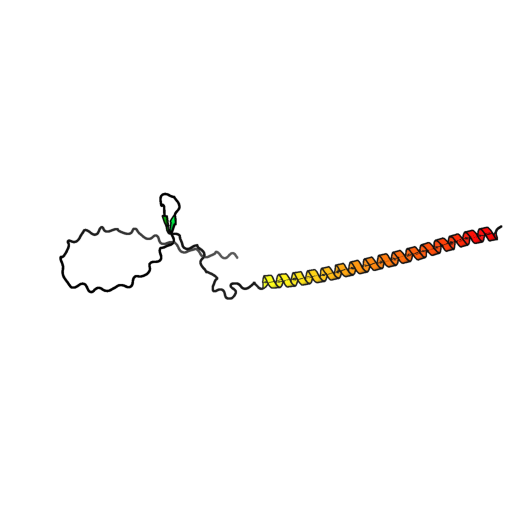9 C CA . GLU A 1 108 ? 9.312 3.488 -19.205 1.00 96.44 108 GLU A CA 1
ATOM 870 C C . GLU A 1 108 ? 9.935 2.434 -20.138 1.00 96.44 108 GLU A C 1
ATOM 872 O O . GLU A 1 108 ? 10.828 2.742 -20.928 1.00 96.44 108 GLU A O 1
ATOM 877 N N . GLU A 1 109 ? 9.414 1.203 -20.133 1.00 96.81 109 GLU A N 1
ATOM 878 C CA . GLU A 1 109 ? 9.861 0.134 -21.035 1.00 96.81 109 GLU A CA 1
ATOM 879 C C . GLU A 1 109 ? 9.616 0.466 -22.518 1.00 96.81 109 GLU A C 1
ATOM 881 O O . GLU A 1 109 ? 10.457 0.169 -23.378 1.00 96.81 109 GLU A O 1
ATOM 886 N N . GLN A 1 110 ? 8.482 1.100 -22.837 1.00 97.25 110 GLN A N 1
ATOM 887 C CA . GLN A 1 110 ? 8.179 1.552 -24.198 1.00 97.25 110 GLN A CA 1
ATOM 888 C C . GLN A 1 110 ? 9.124 2.666 -24.651 1.00 97.25 110 GLN A C 1
ATOM 890 O O . GLN A 1 110 ? 9.633 2.619 -25.774 1.00 97.25 110 GLN A O 1
ATOM 895 N N . GLU A 1 111 ? 9.384 3.649 -23.790 1.00 97.50 111 GLU A N 1
ATOM 896 C CA . GLU A 1 111 ? 10.294 4.758 -24.079 1.00 97.50 111 GLU A CA 1
ATOM 897 C C . GLU A 1 111 ? 11.727 4.257 -24.291 1.00 97.50 111 GLU A C 1
ATOM 899 O O . GLU A 1 111 ? 12.346 4.592 -25.306 1.00 97.50 111 GLU A O 1
ATOM 904 N N . ALA A 1 112 ? 12.211 3.364 -23.425 1.00 97.44 112 ALA A N 1
ATOM 905 C CA . ALA A 1 112 ? 13.521 2.732 -23.564 1.00 97.44 112 ALA A CA 1
ATOM 906 C C . ALA A 1 112 ? 13.641 1.927 -24.870 1.00 97.44 112 ALA A C 1
ATOM 908 O O . ALA A 1 112 ? 14.649 2.003 -25.579 1.00 97.44 112 ALA A O 1
ATOM 909 N N . SER A 1 113 ? 12.592 1.185 -25.234 1.00 97.38 113 SER A N 1
ATOM 910 C CA . SER A 1 113 ? 12.546 0.433 -26.493 1.00 97.38 113 SER A CA 1
ATOM 911 C C . SER A 1 113 ? 12.595 1.360 -27.711 1.00 97.38 113 SER A C 1
ATOM 913 O O . SER A 1 113 ? 13.333 1.102 -28.668 1.00 97.38 113 SER A O 1
ATOM 915 N N . LEU A 1 114 ? 11.841 2.462 -27.674 1.00 97.88 114 LEU A N 1
ATOM 916 C CA . LEU A 1 114 ? 11.813 3.463 -28.737 1.00 97.88 114 LEU A CA 1
ATOM 917 C C . LEU A 1 114 ? 13.170 4.158 -28.891 1.00 97.88 114 LEU A C 1
ATOM 919 O O . LEU A 1 114 ? 13.632 4.375 -30.013 1.00 97.88 114 LEU A O 1
ATOM 923 N N . GLU A 1 115 ? 13.815 4.506 -27.782 1.00 97.81 115 GLU A N 1
ATOM 924 C CA . GLU A 1 115 ? 15.144 5.109 -27.781 1.00 97.81 115 GLU A CA 1
ATOM 925 C C . GLU A 1 115 ? 16.201 4.148 -28.332 1.00 97.81 115 GLU A C 1
ATOM 927 O O . GLU A 1 115 ? 16.970 4.517 -29.226 1.00 97.81 115 GLU A O 1
ATOM 932 N N . GLY A 1 116 ? 16.177 2.887 -27.894 1.00 97.75 116 GLY A N 1
ATOM 933 C CA . GLY A 1 116 ? 17.034 1.839 -28.439 1.00 97.75 116 GLY A CA 1
ATOM 934 C C . GLY A 1 116 ? 16.851 1.673 -29.948 1.00 97.75 116 GLY A C 1
ATOM 935 O O . GLY A 1 116 ? 17.832 1.533 -30.683 1.00 97.75 116 GLY A O 1
ATOM 936 N N . LEU A 1 117 ? 15.609 1.758 -30.435 1.00 98.06 117 LEU A N 1
ATOM 937 C CA . LEU A 1 117 ? 15.332 1.736 -31.864 1.00 98.06 117 LEU A CA 1
ATOM 938 C C . LEU A 1 117 ? 15.949 2.961 -32.549 1.00 98.06 117 LEU A C 1
ATOM 940 O O . LEU A 1 117 ? 16.782 2.786 -33.434 1.00 98.06 117 LEU A O 1
ATOM 944 N N . LYS A 1 118 ? 15.637 4.187 -32.109 1.00 98.00 118 LYS A N 1
ATOM 945 C CA . LYS A 1 118 ? 16.201 5.430 -32.676 1.00 98.00 118 LYS A CA 1
ATOM 946 C C . LYS A 1 118 ? 17.726 5.380 -32.790 1.00 98.00 118 LYS A C 1
ATOM 948 O O . LYS A 1 118 ? 18.268 5.771 -33.821 1.00 98.00 118 LYS A O 1
ATOM 953 N N . ASN A 1 119 ? 18.409 4.867 -31.770 1.00 97.69 119 ASN A N 1
ATOM 954 C CA . ASN A 1 119 ? 19.866 4.757 -31.769 1.00 97.69 119 ASN A CA 1
ATOM 955 C C . ASN A 1 119 ? 20.380 3.767 -32.822 1.00 97.69 119 ASN A C 1
ATOM 957 O O . ASN A 1 119 ? 21.344 4.080 -33.517 1.00 97.69 119 ASN A O 1
ATOM 961 N N . LYS A 1 120 ? 19.704 2.627 -33.024 1.00 97.25 120 LYS A N 1
ATOM 962 C CA . LYS A 1 120 ? 20.042 1.686 -34.109 1.00 97.25 120 LYS A CA 1
ATOM 963 C C . LYS A 1 120 ? 19.917 2.329 -35.490 1.00 97.25 120 LYS A C 1
ATOM 965 O O . LYS A 1 120 ? 20.796 2.149 -36.327 1.00 97.25 120 LYS A O 1
ATOM 970 N N . TRP A 1 121 ? 18.851 3.095 -35.722 1.00 97.62 121 TRP A N 1
ATOM 971 C CA . TRP A 1 121 ? 18.648 3.789 -36.998 1.00 97.62 121 TRP A CA 1
ATOM 972 C C . TRP A 1 121 ? 19.685 4.888 -37.226 1.00 97.62 121 TRP A C 1
ATOM 974 O O . TRP A 1 121 ? 20.247 4.967 -38.313 1.00 97.62 121 TRP A O 1
ATOM 984 N N . LYS A 1 122 ? 19.991 5.686 -36.195 1.00 96.88 122 LYS A N 1
ATOM 985 C CA . LYS A 1 122 ? 21.070 6.683 -36.259 1.00 96.88 122 LYS A CA 1
ATOM 986 C C . LYS A 1 122 ? 22.402 6.031 -36.607 1.00 96.88 122 LYS A C 1
ATOM 988 O O . LYS A 1 122 ? 23.082 6.498 -37.508 1.00 96.88 122 LYS A O 1
ATOM 993 N N . TYR A 1 123 ? 22.749 4.940 -35.928 1.00 95.38 123 TYR A N 1
ATOM 994 C CA . TYR A 1 123 ? 23.993 4.218 -36.179 1.00 95.38 123 TYR A CA 1
ATOM 995 C C . TYR A 1 123 ? 24.080 3.688 -37.614 1.00 95.38 123 TYR A C 1
ATOM 997 O O . TYR A 1 123 ? 25.105 3.855 -38.265 1.00 95.38 123 TYR A O 1
ATOM 1005 N N . LYS A 1 124 ? 22.988 3.113 -38.134 1.00 95.31 124 LYS A N 1
ATOM 1006 C CA . LYS A 1 124 ? 22.932 2.670 -39.530 1.00 95.31 124 LYS A CA 1
ATOM 1007 C C . LYS A 1 124 ? 23.184 3.828 -40.502 1.00 95.31 124 LYS A C 1
ATOM 1009 O O . LYS A 1 124 ?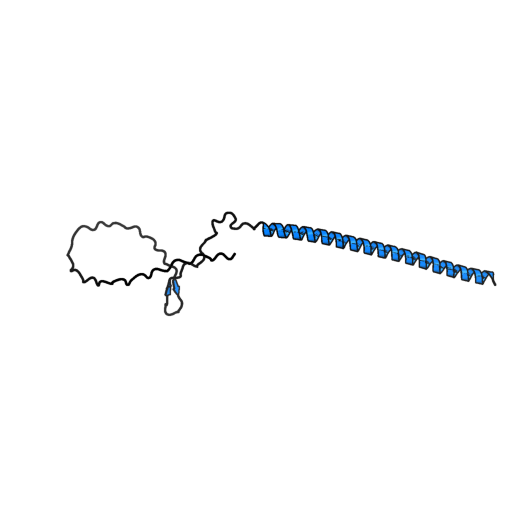 23.964 3.667 -41.429 1.00 95.31 124 LYS A O 1
ATOM 1014 N N . LEU A 1 125 ? 22.554 4.978 -40.264 1.00 94.50 125 LEU A N 1
ATOM 1015 C CA . LEU A 1 125 ? 22.715 6.159 -41.111 1.00 94.50 125 LEU A CA 1
ATOM 1016 C C . LEU A 1 125 ? 24.152 6.703 -41.076 1.00 94.50 125 LEU A C 1
ATOM 1018 O O . LEU A 1 125 ? 24.678 7.078 -42.114 1.00 94.50 125 LEU A O 1
ATOM 1022 N N . TYR A 1 126 ? 24.799 6.698 -39.905 1.00 92.19 126 TYR A N 1
ATOM 1023 C CA . TYR A 1 126 ? 26.212 7.070 -39.788 1.00 92.19 126 TYR A CA 1
ATOM 1024 C C . TYR A 1 126 ? 27.119 6.163 -40.625 1.00 92.19 126 TYR A C 1
ATOM 1026 O O . TYR A 1 126 ? 27.976 6.667 -41.341 1.00 92.19 126 TYR A O 1
ATOM 1034 N N . LEU A 1 127 ? 26.910 4.843 -40.567 1.00 92.75 127 LEU A N 1
ATOM 1035 C CA . LEU A 1 127 ? 27.695 3.892 -41.360 1.00 92.75 127 LEU A CA 1
ATOM 1036 C C . LEU A 1 127 ? 27.481 4.066 -42.867 1.00 92.75 127 LEU A C 1
ATOM 1038 O O . LEU A 1 127 ? 28.433 3.974 -43.632 1.00 92.75 127 LEU A O 1
ATOM 1042 N N . GLU A 1 128 ? 26.241 4.304 -43.287 1.00 89.31 128 GLU A N 1
ATOM 1043 C CA . GLU A 1 128 ? 25.899 4.525 -44.696 1.00 89.31 128 GLU A CA 1
ATOM 1044 C C . GLU A 1 128 ? 26.558 5.808 -45.217 1.00 89.31 128 GLU A C 1
ATOM 1046 O O . GLU A 1 128 ? 27.217 5.787 -46.250 1.00 89.31 128 GLU A O 1
ATOM 1051 N N . GLN A 1 129 ? 26.516 6.884 -44.426 1.00 88.75 129 GLN A N 1
ATOM 1052 C CA . GLN A 1 129 ? 27.197 8.131 -44.755 1.00 88.75 129 GLN A CA 1
ATOM 1053 C C . GLN A 1 129 ? 28.718 7.947 -44.851 1.00 88.75 129 GLN A C 1
ATOM 1055 O O . GLN A 1 129 ? 29.340 8.496 -45.753 1.00 88.75 129 GLN A O 1
ATOM 1060 N N . GLU A 1 130 ? 29.337 7.176 -43.957 1.00 85.88 130 GLU A N 1
ATOM 1061 C CA . GLU A 1 130 ? 30.781 6.916 -44.001 1.00 85.88 130 GLU A CA 1
ATOM 1062 C C . GLU A 1 130 ? 31.183 6.077 -45.224 1.00 85.88 130 GLU A C 1
ATOM 1064 O O . GLU A 1 130 ? 32.214 6.342 -45.842 1.00 85.88 130 GLU A O 1
ATOM 1069 N N . MET A 1 131 ? 30.334 5.132 -45.640 1.00 81.50 131 MET A N 1
ATOM 1070 C CA . MET A 1 131 ? 30.525 4.391 -46.889 1.00 81.50 131 MET A CA 1
ATOM 1071 C C . MET A 1 131 ? 30.415 5.286 -48.127 1.00 81.50 131 MET A C 1
ATOM 1073 O O . MET A 1 131 ? 31.243 5.153 -49.025 1.00 81.50 131 MET A O 1
ATOM 1077 N N . ASP A 1 132 ? 29.466 6.225 -48.157 1.00 83.44 132 ASP A N 1
ATOM 1078 C CA . ASP A 1 132 ? 29.313 7.165 -49.276 1.00 83.44 132 ASP A CA 1
ATOM 1079 C C . ASP A 1 132 ? 30.573 8.026 -49.481 1.00 83.44 132 ASP A C 1
ATOM 1081 O O . ASP A 1 132 ? 31.007 8.225 -50.616 1.00 83.44 132 ASP A O 1
ATOM 1085 N N . HIS A 1 133 ? 31.209 8.482 -48.392 1.00 80.19 133 HIS A N 1
ATOM 1086 C CA . HIS A 1 133 ? 32.449 9.270 -48.470 1.00 80.19 133 HIS A CA 1
ATOM 1087 C C . HIS A 1 133 ? 33.620 8.427 -49.000 1.00 80.19 133 HIS A C 1
ATOM 1089 O O . HIS A 1 133 ? 34.378 8.886 -49.851 1.00 80.19 133 HIS A O 1
ATOM 1095 N N . VAL A 1 134 ? 33.742 7.170 -48.551 1.00 81.81 134 VAL A N 1
ATOM 1096 C CA . VAL A 1 134 ? 34.780 6.244 -49.038 1.00 81.81 134 VAL A CA 1
ATOM 1097 C C . VAL A 1 134 ? 34.581 5.910 -50.520 1.00 81.81 134 VAL A C 1
ATOM 1099 O O . VAL A 1 134 ? 35.552 5.816 -51.271 1.00 81.81 134 VAL A O 1
ATOM 1102 N N . GLU A 1 135 ? 33.338 5.738 -50.972 1.00 80.94 135 GLU A N 1
ATOM 1103 C CA . GLU A 1 135 ? 33.047 5.500 -52.387 1.00 80.94 135 GLU A CA 1
ATOM 1104 C C . GLU A 1 135 ? 33.368 6.709 -53.272 1.00 80.94 135 GLU A C 1
ATOM 1106 O O . GLU A 1 135 ? 33.838 6.532 -54.398 1.00 80.94 135 GLU A O 1
ATOM 1111 N N . GLU A 1 136 ? 33.122 7.926 -52.791 1.00 80.69 136 GLU A N 1
ATOM 1112 C CA . GLU A 1 136 ? 33.439 9.156 -53.517 1.00 80.69 136 GLU A CA 1
ATOM 1113 C C . GLU A 1 136 ? 34.956 9.362 -53.647 1.00 80.69 136 GLU A C 1
ATOM 1115 O O . GLU A 1 136 ? 35.439 9.666 -54.739 1.00 80.69 136 GLU A O 1
ATOM 1120 N N . ASP A 1 137 ? 35.722 9.077 -52.590 1.00 85.38 137 ASP A N 1
ATOM 1121 C CA . ASP A 1 137 ? 37.190 9.092 -52.624 1.00 85.38 137 ASP A CA 1
ATOM 1122 C C . ASP A 1 137 ? 37.756 8.084 -53.639 1.00 85.38 137 ASP A C 1
ATOM 1124 O O . ASP A 1 137 ? 38.684 8.404 -54.382 1.00 85.38 137 ASP A O 1
ATOM 1128 N N . ILE A 1 138 ? 37.173 6.881 -53.727 1.00 83.44 138 ILE A N 1
ATOM 1129 C CA . ILE A 1 138 ? 37.574 5.861 -54.713 1.00 83.44 138 ILE A CA 1
ATOM 1130 C C . ILE A 1 138 ? 37.238 6.297 -56.144 1.00 83.44 138 ILE A C 1
ATOM 1132 O O . ILE A 1 138 ? 38.018 6.032 -57.055 1.00 83.44 138 ILE A O 1
ATOM 1136 N N . ARG A 1 139 ? 36.091 6.952 -56.371 1.00 79.75 139 ARG A N 1
ATOM 1137 C CA . ARG A 1 139 ? 35.697 7.444 -57.708 1.00 79.75 139 ARG A CA 1
ATOM 1138 C C . ARG A 1 139 ? 36.569 8.602 -58.204 1.00 79.75 139 ARG A C 1
ATOM 1140 O O . ARG A 1 139 ? 36.607 8.836 -59.409 1.00 79.75 139 ARG A O 1
ATOM 1147 N N . ASN A 1 140 ? 37.220 9.323 -57.292 1.00 79.44 140 ASN A N 1
ATOM 1148 C CA . ASN A 1 140 ? 38.064 10.481 -57.588 1.00 79.44 140 ASN A CA 1
ATOM 1149 C C . ASN A 1 140 ? 39.562 10.136 -57.768 1.00 79.44 140 ASN A C 1
ATOM 1151 O O . ASN A 1 140 ? 40.354 11.046 -58.029 1.00 79.44 140 ASN A O 1
ATOM 1155 N N . LEU A 1 141 ? 39.946 8.856 -57.641 1.00 71.75 141 LEU A N 1
ATOM 1156 C CA . LEU A 1 141 ? 41.279 8.304 -57.951 1.00 71.75 141 LEU A CA 1
ATOM 1157 C C . LEU A 1 141 ? 41.359 7.783 -59.394 1.00 71.75 141 LEU A C 1
ATOM 1159 O O . LEU A 1 141 ? 42.432 7.977 -60.012 1.00 71.75 141 LEU A O 1
#

Secondary structure (DSSP, 8-state):
-PPPPPPPPP-PPPPPP-----PPPPPPP---------------PPPPEEE-STT--EEEPPP-S---SSTT-TTTTSPPHHHHHHHHHHHHHHHHHHHHHHHHHHHHHHHHHHHHHHHHHHHHHHHHHHHHHHHHHHHT-

Foldseek 3Di:
DDDDDDDDDDDDDDDDDDDDDDDDDDDDDDDDDDPPPPDPPPPPDDQDWDADDPVGDIDRDDDPPPDPPCVPPPCVVPDDVVVVVVVVVVVVVVVVVVVVVVVVVVVVVVVVVVVVVVVVVVVVVVVVVVVVVVVVVVVVD

Radius of gyration: 48.41 Å; chains: 1; bounding box: 77×60×142 Å

Organism: NCBI:txid299321

Sequence (141 aa):
MYVRPPTPPSRKQRGPVKLEAQINKPARQTMGPALHSKKPALSYKPNPIQVYTRNGDKRIMDDSGLIRKYVYKPDYGKTPKCVLLKKYLLDEDEEDRLKREAAQKAQEEQEASLEGLKNKWKYKLYLEQEMDHVEEDIRNL